Protein AF-A0A3D8UJ17-F1 (afdb_monomer)

Nearest PDB structures (foldseek):
  3tbn-assembly1_A  TM=9.117E-01  e=2.667E-03  Paramagnetospirillum magneticum AMB-1
  4ooa-assembly2_C  TM=6.464E-01  e=3.750E-01  Homo sapiens
  3s2r-assembly1_B  TM=4.912E-01  e=7.437E-01  Arabidopsis thaliana

Sequence (55 aa):
CTCGHSSTQPLCDGSHKRTGFKPLLFTSPLSSNEALCLCKRSRTLPYCDGKHSKL

pLDDT: mean 94.44, std 5.0, range [72.12, 98.12]

Foldseek 3Di:
DQPLPAPPPPADPPPCVVDPDDDDDDDDDPDDPFAADNPNPDPDPRGDPPPVVVD

Radius of gyration: 11.57 Å; Cα contacts (8 Å, |Δi|>4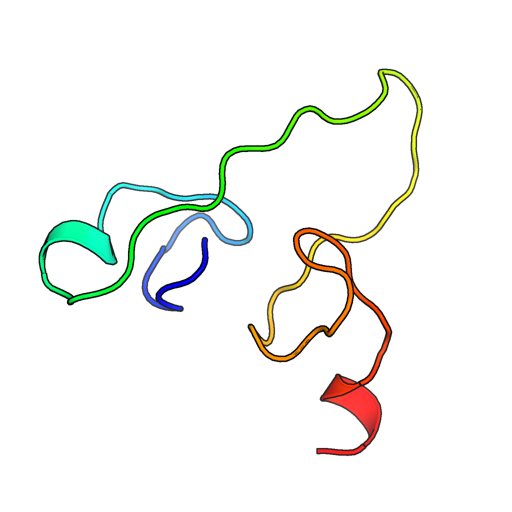): 71; chains: 1; bounding box: 29×19×30 Å

Structure (mmCIF, N/CA/C/O backbone):
data_AF-A0A3D8UJ17-F1
#
_entry.id   AF-A0A3D8UJ17-F1
#
loop_
_atom_site.group_PDB
_atom_site.id
_atom_site.type_symbol
_atom_site.label_atom_id
_atom_site.label_alt_id
_atom_site.label_comp_id
_atom_site.label_asym_id
_atom_site.label_entity_id
_atom_site.label_seq_id
_atom_site.pdbx_PDB_ins_code
_atom_site.Cartn_x
_atom_site.Cartn_y
_atom_site.Cartn_z
_atom_site.occupancy
_atom_site.B_iso_or_equiv
_atom_site.auth_seq_id
_atom_site.auth_comp_id
_atom_site.auth_asym_id
_atom_site.auth_atom_id
_atom_site.pdbx_PDB_model_num
ATOM 1 N N . CYS A 1 1 ? -1.866 0.240 1.433 1.00 96.81 1 CYS A N 1
ATOM 2 C CA . CYS A 1 1 ? -3.244 0.179 1.974 1.00 96.81 1 CYS A CA 1
ATOM 3 C C . CYS A 1 1 ? -4.034 -0.898 1.244 1.00 96.81 1 CYS A C 1
ATOM 5 O O . CYS A 1 1 ? -4.059 -0.883 0.018 1.00 96.81 1 CYS A O 1
ATOM 7 N N . THR A 1 2 ? -4.669 -1.799 1.993 1.00 97.38 2 THR A N 1
ATOM 8 C CA . THR A 1 2 ? -5.516 -2.902 1.496 1.00 97.38 2 THR A CA 1
ATOM 9 C C . THR A 1 2 ? -7.011 -2.657 1.740 1.00 97.38 2 THR A C 1
ATOM 11 O O . THR A 1 2 ? -7.823 -3.160 0.978 1.00 97.38 2 THR A O 1
ATOM 14 N N . CYS A 1 3 ? -7.382 -1.847 2.743 1.00 97.00 3 CYS A N 1
ATOM 15 C CA . CYS A 1 3 ? -8.781 -1.592 3.115 1.00 97.00 3 CYS A CA 1
ATOM 16 C C . CYS A 1 3 ? -9.511 -0.568 2.228 1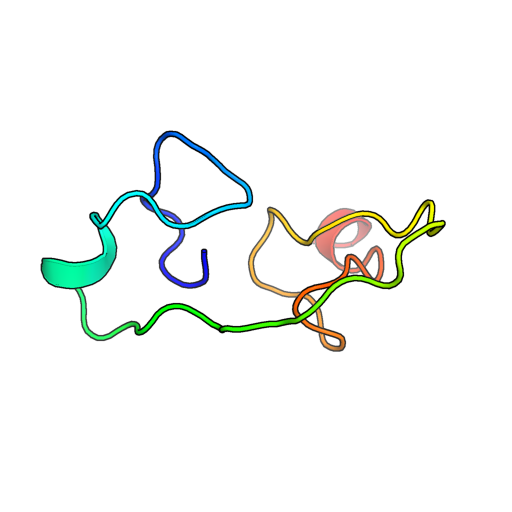.00 97.00 3 CYS A C 1
ATOM 18 O O . CYS A 1 3 ? -10.719 -0.436 2.337 1.00 97.00 3 CYS A O 1
ATOM 20 N N . GLY A 1 4 ? -8.795 0.209 1.408 1.00 96.19 4 GLY A N 1
ATOM 21 C CA . GLY A 1 4 ? -9.382 1.252 0.551 1.00 96.19 4 GLY A CA 1
ATOM 22 C C . GLY A 1 4 ? -9.741 2.574 1.248 1.00 96.19 4 GLY A C 1
ATOM 23 O O . GLY A 1 4 ? -9.991 3.551 0.559 1.00 96.19 4 GLY A O 1
ATOM 24 N N . HIS A 1 5 ? -9.683 2.650 2.581 1.00 96.88 5 HIS A N 1
ATOM 25 C CA . HIS A 1 5 ? -10.124 3.826 3.353 1.00 96.88 5 HIS A CA 1
ATOM 26 C C . HIS A 1 5 ? -9.013 4.801 3.776 1.00 96.88 5 HIS A C 1
ATOM 28 O O . HIS A 1 5 ? -9.299 5.757 4.484 1.00 96.88 5 HIS A O 1
ATOM 34 N N . SER A 1 6 ? -7.750 4.552 3.412 1.00 97.62 6 SER A N 1
ATOM 35 C CA . SER A 1 6 ? -6.657 5.477 3.763 1.00 97.62 6 SER A CA 1
ATOM 36 C C . SER A 1 6 ? -6.780 6.783 2.981 1.00 97.62 6 SER A C 1
ATOM 38 O O . SER A 1 6 ? -6.988 6.724 1.770 1.00 97.62 6 SER A O 1
ATOM 40 N N . SER A 1 7 ? -6.580 7.924 3.640 1.00 97.38 7 SER A N 1
ATOM 41 C CA . SER A 1 7 ? -6.482 9.242 2.995 1.00 97.38 7 SER A CA 1
ATOM 42 C C . SER A 1 7 ? -5.097 9.499 2.392 1.00 97.38 7 SER A C 1
ATOM 44 O O . SER A 1 7 ? -4.941 10.384 1.558 1.00 97.38 7 SER A O 1
ATOM 46 N N . THR A 1 8 ? -4.085 8.708 2.766 1.00 96.94 8 THR A N 1
ATOM 47 C CA . THR A 1 8 ? -2.702 8.803 2.260 1.00 96.94 8 THR A CA 1
ATOM 48 C C . THR A 1 8 ? -2.374 7.671 1.284 1.00 96.94 8 THR A C 1
ATOM 50 O O . THR A 1 8 ? -1.298 7.064 1.320 1.00 96.94 8 THR A O 1
ATOM 53 N N . GLN A 1 9 ? -3.331 7.328 0.412 1.00 96.12 9 GLN A N 1
ATOM 54 C CA . GLN A 1 9 ? -3.111 6.316 -0.624 1.00 96.12 9 GLN A CA 1
ATOM 55 C C . GLN A 1 9 ? -1.824 6.605 -1.420 1.00 96.12 9 GLN A C 1
ATOM 57 O O . GLN A 1 9 ? -1.539 7.762 -1.716 1.00 96.12 9 GLN A O 1
ATOM 62 N N . PRO A 1 10 ? -1.056 5.566 -1.799 1.00 96.06 10 PRO A N 1
ATOM 63 C CA . PRO A 1 10 ? -1.365 4.135 -1.696 1.00 96.06 10 PRO A CA 1
ATOM 64 C C . PRO A 1 10 ? -1.039 3.509 -0.328 1.00 96.06 10 PRO A C 1
ATOM 66 O O . PRO A 1 10 ? -1.295 2.316 -0.124 1.00 96.06 10 PRO A O 1
ATOM 69 N N . LEU A 1 11 ? -0.488 4.275 0.616 1.00 97.50 11 LEU A N 1
ATOM 70 C CA . LEU A 1 11 ? 0.004 3.792 1.906 1.00 97.50 11 LEU A CA 1
ATOM 71 C C . LEU A 1 11 ? -1.089 3.760 2.978 1.00 97.50 11 LEU A C 1
ATOM 73 O O . LEU A 1 11 ? -2.223 4.188 2.771 1.00 97.50 11 LEU A O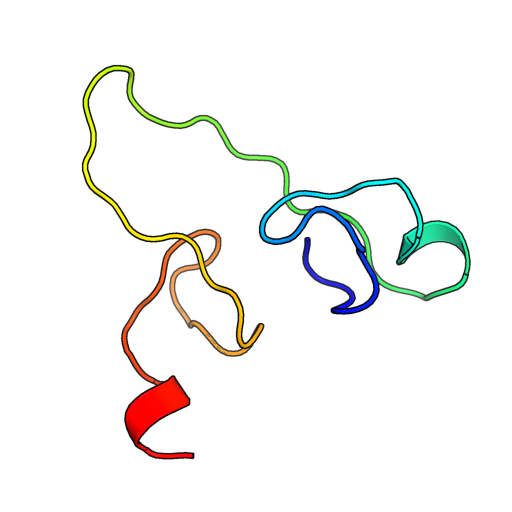 1
ATOM 77 N N . CYS A 1 12 ? -0.784 3.101 4.093 1.00 98.00 12 CYS A N 1
ATOM 78 C CA . CYS A 1 12 ? -1.690 2.986 5.229 1.00 98.00 12 CYS A CA 1
ATOM 79 C C . CYS A 1 12 ? -1.497 4.160 6.197 1.00 98.00 12 CYS A C 1
ATOM 81 O O . CYS A 1 12 ? -0.384 4.381 6.654 1.00 98.00 12 CYS A O 1
ATOM 83 N N . ASP A 1 13 ? -2.591 4.811 6.584 1.00 98.12 13 ASP A N 1
ATOM 84 C CA . ASP A 1 13 ? -2.670 5.865 7.610 1.00 98.12 13 ASP A CA 1
ATOM 85 C C . ASP A 1 13 ? -3.241 5.382 8.960 1.00 98.12 13 ASP A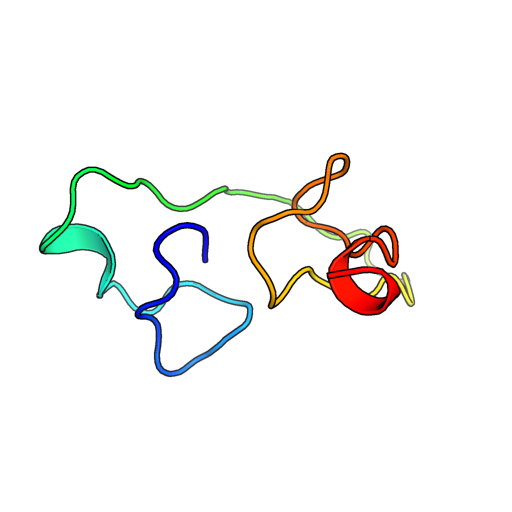 C 1
ATOM 87 O O . ASP A 1 13 ? -3.299 6.132 9.927 1.00 98.12 13 ASP A O 1
ATOM 91 N N . GLY A 1 14 ? -3.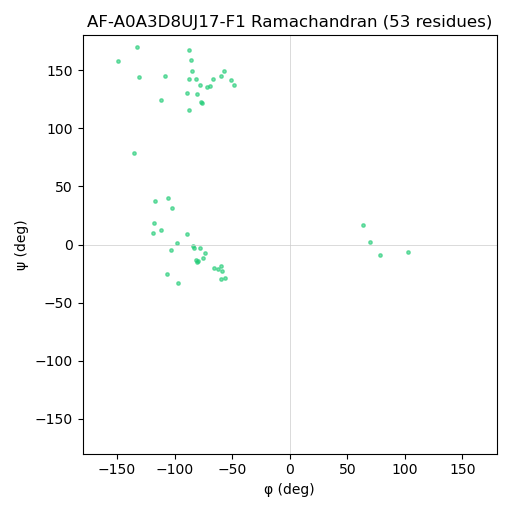688 4.127 9.036 1.00 97.38 14 GLY A N 1
ATOM 92 C CA . GLY A 1 14 ? -4.340 3.564 10.223 1.00 97.38 14 GLY A CA 1
ATOM 93 C C . GLY A 1 14 ? -5.863 3.454 10.123 1.00 97.38 14 GLY A C 1
ATOM 94 O O . GLY A 1 14 ? -6.462 2.775 10.957 1.00 97.38 14 GLY A O 1
ATOM 95 N N . SER A 1 15 ? -6.489 3.984 9.069 1.00 98.00 15 SER A N 1
ATOM 96 C CA . SER A 1 15 ? -7.942 3.902 8.841 1.00 98.00 15 SER A CA 1
ATOM 97 C C . SER A 1 15 ? -8.468 2.459 8.738 1.00 98.00 15 SER A C 1
ATOM 99 O O . SER A 1 15 ? -9.646 2.195 8.967 1.00 98.00 15 SER A O 1
ATOM 101 N N . HIS A 1 16 ? -7.590 1.483 8.475 1.00 97.69 16 HIS A N 1
ATOM 102 C CA . HIS A 1 16 ? -7.927 0.056 8.463 1.00 97.69 16 HIS A CA 1
ATOM 103 C C . HIS A 1 16 ? -8.416 -0.491 9.818 1.00 97.69 16 HIS A C 1
ATOM 105 O O . HIS A 1 16 ? -9.105 -1.506 9.822 1.00 97.69 16 HIS A O 1
ATOM 111 N N . LYS A 1 17 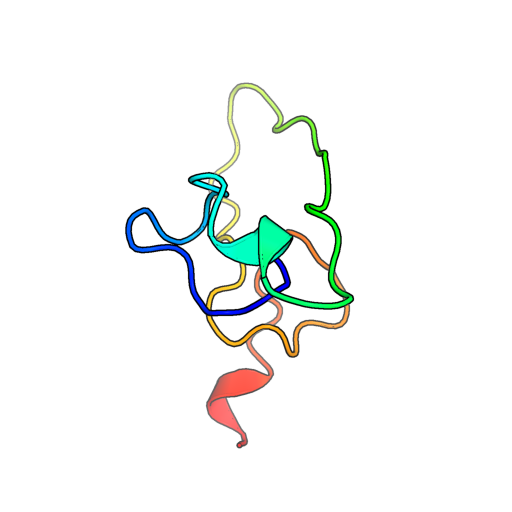? -8.119 0.168 10.951 1.00 97.50 17 LYS A N 1
ATOM 112 C CA . LYS A 1 17 ? -8.492 -0.297 12.306 1.00 97.50 17 LYS A CA 1
ATOM 113 C C . LYS A 1 17 ? -10.000 -0.473 12.517 1.00 97.50 17 LYS A C 1
ATOM 115 O O . LYS A 1 17 ? -10.409 -1.219 13.395 1.00 97.50 17 LYS A O 1
ATOM 120 N N . ARG A 1 18 ? -10.824 0.209 11.719 1.00 94.88 18 ARG A N 1
ATOM 121 C CA . ARG A 1 18 ? -12.293 0.102 11.743 1.00 94.88 18 ARG A CA 1
ATOM 122 C C . ARG A 1 18 ? -12.836 -0.989 10.811 1.00 94.88 18 ARG A C 1
ATOM 124 O O . ARG A 1 18 ? -14.035 -1.044 10.569 1.00 94.88 18 ARG A O 1
ATOM 131 N N . THR A 1 19 ? -11.961 -1.814 10.243 1.00 94.88 19 THR A N 1
ATOM 132 C CA . THR A 1 19 ? -12.293 -2.844 9.251 1.00 94.88 19 THR A CA 1
ATOM 133 C C . THR A 1 19 ? -11.637 -4.176 9.619 1.00 94.88 19 THR A C 1
ATOM 135 O O . THR A 1 19 ? -10.758 -4.219 10.474 1.00 94.88 19 THR A O 1
ATOM 138 N N . GLY A 1 20 ? -12.006 -5.260 8.931 1.00 96.62 20 GLY A N 1
ATOM 139 C CA . GLY A 1 20 ? -11.317 -6.555 9.048 1.00 96.62 20 GLY A CA 1
ATOM 140 C C . GLY A 1 20 ? -9.992 -6.650 8.275 1.00 96.62 20 GLY A C 1
ATOM 141 O O . GLY A 1 20 ? -9.324 -7.680 8.327 1.00 96.62 20 GLY A O 1
ATOM 142 N N . PHE A 1 21 ? -9.601 -5.607 7.535 1.00 97.69 21 PHE A N 1
ATOM 143 C CA . PHE A 1 21 ? -8.409 -5.628 6.689 1.00 97.69 21 PHE A CA 1
ATOM 144 C C . PHE A 1 21 ? -7.151 -5.223 7.463 1.00 97.69 21 PHE A C 1
ATOM 146 O O . PHE A 1 21 ? -7.160 -4.283 8.258 1.00 97.69 21 PHE A O 1
ATOM 153 N N . LYS A 1 22 ? -6.028 -5.879 7.153 1.00 97.50 22 LYS A N 1
ATOM 154 C CA . LYS A 1 22 ? -4.694 -5.528 7.666 1.00 97.50 22 LYS A CA 1
ATOM 155 C C . LYS A 1 22 ? -3.827 -4.919 6.561 1.00 97.50 22 LYS A C 1
ATOM 157 O O . LYS A 1 22 ? -3.950 -5.352 5.411 1.00 97.50 22 LYS A O 1
ATOM 162 N N . PRO A 1 23 ? -2.951 -3.944 6.861 1.00 97.38 23 PRO A N 1
ATOM 163 C CA . PRO A 1 23 ? -2.006 -3.410 5.887 1.00 97.38 23 PRO A CA 1
ATOM 164 C C . PRO A 1 23 ? -1.080 -4.506 5.362 1.00 97.38 23 PRO A C 1
ATOM 166 O O . PRO A 1 23 ? -0.667 -5.385 6.113 1.00 97.38 23 PRO A O 1
ATOM 169 N N . LEU A 1 24 ? -0.722 -4.413 4.083 1.00 96.69 24 LEU A N 1
ATOM 170 C CA . LEU A 1 24 ? 0.347 -5.217 3.504 1.00 96.69 24 LEU A CA 1
ATOM 171 C C . LEU A 1 24 ? 1.670 -4.478 3.714 1.00 96.69 24 LEU A C 1
ATOM 173 O O . LEU A 1 24 ? 1.838 -3.377 3.185 1.00 96.69 24 LEU A O 1
ATOM 177 N N . LEU A 1 25 ? 2.571 -5.065 4.500 1.00 96.44 25 LEU A N 1
ATOM 178 C CA . LEU A 1 25 ? 3.945 -4.588 4.613 1.00 96.44 25 LEU A CA 1
ATOM 179 C C . LEU A 1 25 ? 4.728 -5.054 3.387 1.00 96.44 25 LEU A C 1
ATOM 181 O O . LEU A 1 25 ? 4.593 -6.199 2.962 1.00 96.44 25 LEU A O 1
ATOM 185 N N . PHE A 1 26 ? 5.542 -4.165 2.834 1.00 94.56 26 PHE A N 1
ATOM 186 C CA . PHE A 1 26 ? 6.456 -4.481 1.747 1.00 94.56 26 PHE A CA 1
ATOM 187 C C . PHE A 1 26 ? 7.694 -3.591 1.843 1.00 94.56 26 PHE A C 1
ATOM 189 O O . PHE A 1 26 ? 7.637 -2.504 2.422 1.00 94.56 26 PHE A O 1
ATOM 196 N N . THR A 1 27 ? 8.785 -4.049 1.241 1.00 93.62 27 THR A N 1
ATOM 197 C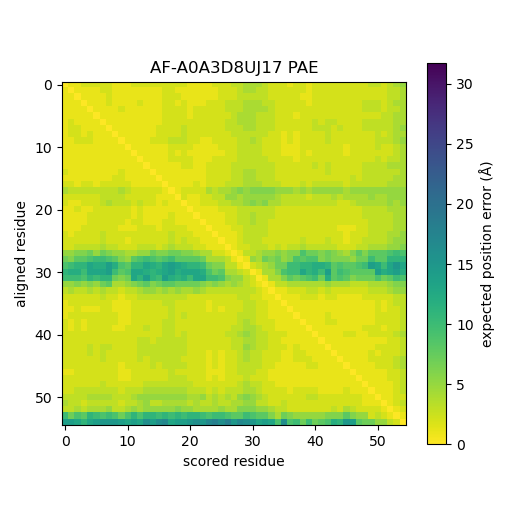 CA . THR A 1 27 ? 10.012 -3.273 1.071 1.00 93.62 27 THR A CA 1
ATOM 198 C C . THR A 1 27 ? 10.174 -2.979 -0.409 1.00 93.62 27 THR A C 1
ATOM 200 O O . THR A 1 27 ? 10.171 -3.902 -1.220 1.00 93.62 27 THR A O 1
ATOM 203 N N . SER A 1 28 ? 10.298 -1.703 -0.763 1.00 87.31 28 SER A N 1
ATOM 204 C CA . SER A 1 28 ? 10.613 -1.308 -2.136 1.00 87.31 28 SER A CA 1
ATOM 205 C C . SER A 1 28 ? 12.121 -1.414 -2.376 1.00 87.31 28 SER A C 1
ATOM 207 O O . SER A 1 28 ? 12.893 -1.029 -1.492 1.00 87.31 28 SER A O 1
ATOM 209 N N . PRO A 1 29 ? 12.568 -1.842 -3.570 1.00 85.56 29 PRO A N 1
ATOM 210 C CA . PRO A 1 29 ? 13.935 -1.598 -4.013 1.00 85.56 29 PRO A CA 1
ATOM 211 C C . PRO A 1 29 ? 14.240 -0.093 -4.003 1.00 85.56 29 PRO A C 1
ATOM 213 O O . PRO A 1 29 ? 13.345 0.722 -4.246 1.00 85.56 29 PRO A O 1
ATOM 216 N N . LEU A 1 30 ? 15.506 0.266 -3.762 1.00 80.94 30 LEU A N 1
ATOM 217 C CA . LEU A 1 30 ? 15.969 1.659 -3.663 1.00 80.94 30 LEU A CA 1
ATOM 218 C C . LEU A 1 30 ? 15.727 2.465 -4.955 1.00 80.94 30 LEU A C 1
ATOM 220 O O . LEU A 1 30 ? 15.520 3.672 -4.911 1.00 80.94 30 LEU A O 1
ATOM 224 N N . SER A 1 31 ? 15.740 1.787 -6.102 1.00 81.06 31 SER A N 1
ATOM 225 C CA . SER A 1 31 ? 15.595 2.378 -7.431 1.00 81.06 31 SER A CA 1
ATOM 226 C C . SER A 1 31 ? 14.625 1.544 -8.265 1.00 81.06 31 SER A C 1
ATOM 228 O O . SER A 1 31 ? 15.036 0.721 -9.084 1.00 81.06 31 SER A O 1
ATOM 230 N N . SER A 1 32 ? 13.327 1.723 -8.033 1.00 85.06 32 SER A N 1
ATOM 231 C CA . SER A 1 32 ? 12.288 1.132 -8.876 1.00 85.06 32 SER A CA 1
ATOM 232 C C . SER A 1 32 ? 11.258 2.189 -9.268 1.00 85.0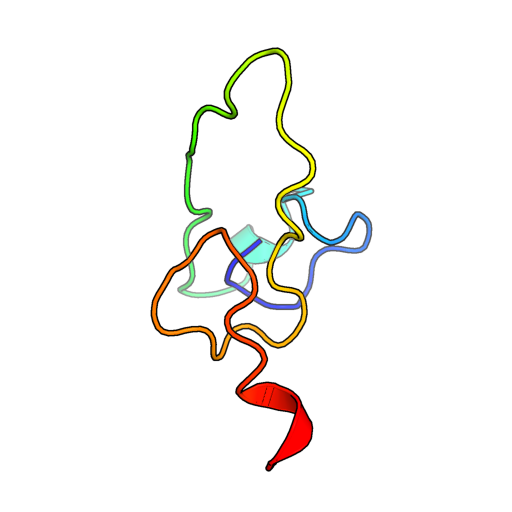6 32 SER A C 1
ATOM 234 O O . SER A 1 32 ? 10.935 3.072 -8.478 1.00 85.06 32 SER A O 1
ATOM 236 N N . ASN A 1 33 ? 10.749 2.086 -10.497 1.00 88.19 33 ASN A N 1
ATOM 237 C CA . ASN A 1 33 ? 9.633 2.891 -11.006 1.00 88.19 33 ASN A CA 1
ATOM 238 C C . ASN A 1 33 ? 8.329 2.071 -11.013 1.00 88.19 33 ASN A C 1
ATOM 240 O O . ASN A 1 33 ? 7.480 2.233 -11.889 1.00 88.19 33 ASN A O 1
ATOM 244 N N . GLU A 1 34 ? 8.181 1.134 -10.076 1.00 92.94 34 GLU A N 1
ATOM 245 C CA . GLU A 1 34 ? 7.009 0.264 -10.013 1.00 92.94 34 GLU A CA 1
ATOM 246 C C . GLU A 1 34 ? 5.805 1.015 -9.427 1.00 92.94 34 GLU A C 1
ATOM 248 O O . GLU A 1 34 ? 5.840 1.529 -8.308 1.00 92.94 34 GLU A O 1
ATOM 253 N N . ALA A 1 35 ? 4.703 1.070 -10.176 1.00 94.81 35 ALA A N 1
ATOM 254 C CA . ALA A 1 35 ? 3.481 1.715 -9.711 1.00 94.81 35 ALA A CA 1
ATOM 255 C C . ALA A 1 35 ? 2.796 0.876 -8.622 1.00 94.81 35 ALA A C 1
ATOM 257 O O . ALA A 1 35 ? 2.613 -0.331 -8.775 1.00 94.81 35 ALA A O 1
ATOM 258 N N . LEU A 1 36 ? 2.340 1.516 -7.545 1.00 96.06 36 LEU A N 1
ATOM 259 C CA . LEU A 1 36 ? 1.585 0.851 -6.480 1.00 96.06 36 LEU A CA 1
ATOM 260 C C . LEU A 1 36 ? 0.088 0.771 -6.802 1.00 96.06 36 LEU A C 1
ATOM 262 O O . LEU A 1 36 ? -0.493 1.638 -7.455 1.00 96.06 36 LEU A O 1
ATOM 266 N N . CYS A 1 37 ? -0.569 -0.279 -6.309 1.00 97.25 37 CYS A N 1
ATOM 267 C CA . CYS A 1 37 ? -1.982 -0.525 -6.571 1.00 97.25 37 CYS A CA 1
ATOM 268 C C . CYS A 1 37 ? -2.914 0.394 -5.755 1.00 97.25 37 CYS A C 1
ATOM 270 O O . CYS A 1 37 ? -2.972 0.347 -4.518 1.00 97.25 37 CYS A O 1
ATOM 272 N N . LEU A 1 38 ? -3.759 1.151 -6.461 1.00 96.31 38 LEU A N 1
ATOM 273 C CA . LEU A 1 38 ? -4.820 1.972 -5.866 1.00 96.31 38 LEU A CA 1
ATOM 274 C C . LEU A 1 38 ? -6.197 1.292 -5.875 1.00 96.31 38 LEU A C 1
ATOM 276 O O . LEU A 1 38 ? -6.942 1.440 -4.914 1.00 96.31 38 LEU A O 1
ATOM 280 N N . CYS A 1 39 ? -6.513 0.478 -6.886 1.00 96.25 39 CYS A N 1
ATOM 281 C CA . CYS A 1 39 ? -7.833 -0.154 -7.038 1.00 96.25 39 CYS A CA 1
ATOM 282 C C . CYS A 1 39 ? -8.101 -1.342 -6.094 1.00 96.25 39 CYS A C 1
ATOM 284 O O . CYS A 1 39 ? -9.225 -1.832 -6.030 1.00 96.25 39 CYS A O 1
ATOM 286 N N . LYS A 1 40 ? -7.065 -1.846 -5.407 1.00 95.69 40 LYS A N 1
ATOM 287 C CA . LYS A 1 40 ? -7.104 -2.999 -4.478 1.00 95.69 40 LYS A CA 1
ATOM 288 C C . LYS A 1 40 ? -7.479 -4.343 -5.118 1.00 95.69 40 LYS A C 1
ATOM 290 O O . LYS A 1 40 ? -7.804 -5.290 -4.414 1.00 95.69 40 LYS A O 1
ATOM 295 N N . ARG A 1 41 ? -7.397 -4.435 -6.448 1.00 95.00 41 ARG A N 1
ATOM 296 C CA . ARG A 1 41 ? -7.763 -5.622 -7.247 1.00 95.00 41 ARG A CA 1
ATOM 297 C C . ARG A 1 41 ? -6.592 -6.212 -8.048 1.00 95.00 41 ARG A C 1
ATOM 299 O O . ARG A 1 41 ? -6.815 -7.069 -8.901 1.00 95.00 41 ARG A O 1
ATOM 306 N N . SER A 1 42 ? -5.368 -5.740 -7.798 1.00 96.12 42 SER A N 1
ATOM 307 C CA . SER A 1 42 ? -4.162 -6.296 -8.423 1.00 96.12 42 SER A CA 1
ATOM 308 C C . SER A 1 42 ? -3.913 -7.727 -7.946 1.00 96.12 42 SER A C 1
ATOM 310 O O . SER A 1 42 ? -4.121 -8.037 -6.773 1.00 96.12 42 SER A O 1
ATOM 312 N N . ARG A 1 43 ? -3.447 -8.596 -8.846 1.00 96.06 43 ARG A N 1
ATOM 313 C CA . ARG A 1 43 ? -2.946 -9.938 -8.511 1.00 96.06 43 ARG A CA 1
ATOM 314 C C . ARG A 1 43 ? -1.499 -9.920 -8.013 1.00 96.06 43 ARG A C 1
ATOM 316 O O . ARG A 1 43 ? -1.055 -10.921 -7.465 1.00 96.06 43 ARG A O 1
ATOM 323 N N . THR A 1 44 ? -0.781 -8.811 -8.185 1.00 95.75 44 THR A N 1
ATOM 324 C CA . THR A 1 44 ? 0.642 -8.657 -7.839 1.00 95.75 44 THR A CA 1
ATOM 325 C C . THR A 1 44 ? 0.858 -7.591 -6.761 1.00 95.75 44 THR A C 1
ATOM 327 O O . THR A 1 44 ? 1.825 -6.832 -6.804 1.00 95.75 44 THR A O 1
ATOM 330 N N . LEU A 1 45 ? -0.057 -7.501 -5.784 1.00 95.25 45 LEU A N 1
ATOM 331 C CA . LEU A 1 45 ? 0.077 -6.568 -4.659 1.00 95.25 45 LEU A CA 1
ATOM 332 C C . LEU A 1 45 ? 1.484 -6.666 -4.026 1.00 95.25 45 LEU A C 1
ATOM 334 O O . LEU A 1 45 ? 1.973 -7.775 -3.824 1.00 95.25 45 LEU A O 1
AT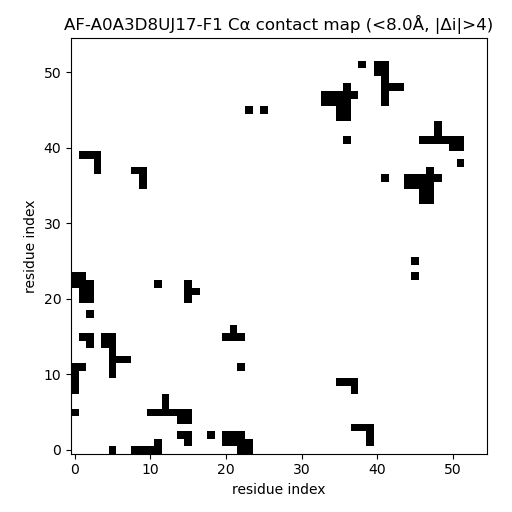OM 338 N N . PRO A 1 46 ? 2.124 -5.530 -3.691 1.00 96.06 46 PRO A N 1
ATOM 339 C CA . PRO A 1 46 ? 1.559 -4.178 -3.594 1.00 96.06 46 PRO A CA 1
ATOM 340 C C . PRO A 1 46 ? 1.467 -3.411 -4.929 1.00 96.06 46 PRO A C 1
ATOM 342 O O . PRO A 1 46 ? 0.930 -2.300 -4.950 1.00 96.06 46 PRO A O 1
ATOM 345 N N . TYR A 1 47 ? 1.944 -3.990 -6.029 1.00 96.56 47 TYR A N 1
ATOM 346 C CA . TYR A 1 47 ? 2.115 -3.318 -7.314 1.00 96.56 47 TYR A CA 1
ATOM 347 C C . TYR A 1 47 ? 0.860 -3.321 -8.186 1.00 96.56 47 TYR A C 1
ATOM 349 O O . TYR A 1 47 ? -0.067 -4.113 -8.005 1.00 96.56 47 TYR A O 1
ATOM 357 N N . CYS A 1 48 ? 0.813 -2.389 -9.130 1.00 96.69 48 CYS A N 1
ATOM 358 C CA . CYS A 1 48 ? -0.223 -2.283 -10.141 1.00 96.69 48 CYS A CA 1
ATOM 359 C C . CYS A 1 48 ? 0.047 -3.261 -11.292 1.00 96.69 48 CYS A C 1
ATOM 361 O O . CYS A 1 48 ? 1.125 -3.251 -11.874 1.00 96.69 48 CYS A O 1
ATOM 363 N N . ASP A 1 49 ? -0.961 -4.052 -11.660 1.00 96.38 49 ASP A N 1
ATOM 364 C CA . ASP A 1 49 ? -0.933 -4.978 -12.801 1.00 96.38 49 ASP A CA 1
ATOM 365 C C . ASP A 1 49 ? -1.875 -4.554 -13.944 1.00 96.38 49 ASP A C 1
ATOM 367 O O . ASP A 1 49 ? -2.195 -5.344 -14.831 1.00 96.38 49 ASP A O 1
ATOM 371 N N . GLY A 1 50 ? -2.393 -3.321 -13.898 1.00 95.69 50 GLY A N 1
ATOM 372 C CA . GLY A 1 50 ? -3.289 -2.778 -14.923 1.00 95.69 50 GLY A CA 1
ATOM 373 C C . GLY A 1 50 ? -4.692 -3.396 -14.973 1.00 95.69 50 GLY A C 1
ATOM 374 O O . GLY A 1 50 ? -5.509 -2.978 -15.790 1.00 95.69 50 GLY A O 1
ATOM 375 N N . LYS A 1 51 ? -5.051 -4.341 -14.090 1.00 94.50 51 LYS A N 1
ATOM 376 C CA . LYS A 1 51 ? -6.385 -4.974 -14.119 1.00 94.50 51 LYS A CA 1
ATOM 377 C C . LYS A 1 51 ? -7.551 -4.006 -14.022 1.00 94.50 51 LYS A C 1
ATOM 379 O O . LYS A 1 51 ? -8.632 -4.305 -14.521 1.00 94.50 51 LYS A O 1
ATOM 384 N N . HIS A 1 52 ? -7.339 -2.873 -13.362 1.00 94.44 52 HIS A N 1
ATOM 385 C CA . HIS A 1 52 ? -8.378 -1.873 -13.173 1.00 94.44 52 HIS A CA 1
ATOM 386 C C . HIS A 1 52 ? -8.845 -1.216 -14.470 1.00 94.44 52 HIS A C 1
ATOM 388 O O . HIS A 1 52 ? -9.947 -0.693 -14.496 1.00 94.44 52 HIS A O 1
ATOM 394 N N . SER A 1 53 ? -8.055 -1.273 -15.543 1.00 94.69 53 SER A N 1
ATOM 395 C CA . SER A 1 53 ? -8.435 -0.716 -16.844 1.00 94.69 53 SER A CA 1
ATOM 396 C C . SER A 1 53 ? -9.500 -1.544 -17.574 1.00 94.69 53 SER A C 1
ATOM 398 O O . SER A 1 53 ? -9.972 -1.128 -18.624 1.00 94.69 53 SER A O 1
ATOM 400 N N . LYS A 1 54 ? -9.850 -2.729 -17.056 1.00 88.81 54 LYS A N 1
ATOM 401 C CA . LYS A 1 54 ? -10.871 -3.633 -17.616 1.00 88.81 54 LYS A CA 1
ATOM 402 C C . LYS A 1 54 ? -12.048 -3.860 -16.656 1.00 88.81 54 LYS A C 1
ATOM 404 O O . LYS A 1 54 ? -12.719 -4.885 -16.763 1.00 88.81 54 LYS A O 1
ATOM 409 N N . LEU A 1 55 ? -12.213 -2.983 -15.665 1.00 72.12 55 LEU A N 1
ATOM 410 C CA . LEU A 1 55 ? -13.289 -3.039 -14.670 1.00 72.12 55 LEU A CA 1
ATOM 411 C C . LEU A 1 55 ? -14.488 -2.188 -15.066 1.00 72.12 55 LEU A C 1
ATOM 413 O O . LEU A 1 55 ? -14.281 -1.198 -15.797 1.00 72.12 55 LEU A O 1
#

Mean predicted aligned error: 3.01 Å

Solvent-accessible surface area (backbone atoms only — not comparable to full-atom values): 3736 Å² total; per-residue (Å²): 61,61,62,76,66,36,90,54,66,56,41,70,72,61,56,37,77,85,51,96,46,66,73,73,85,82,84,77,69,96,84,68,90,76,53,67,31,76,85,71,69,44,92,54,69,69,29,53,67,66,57,71,83,78,108

Secondary structure (DSSP, 8-state):
--SS--SSTTS--SGGGGSS---------TT--PPBPSSS--SSTTB--SGGGG-